Protein AF-A0A7J4PDL5-F1 (afdb_monomer_lite)

pLDDT: mean 82.83, std 13.71, range [55.72, 98.06]

Secondary structure (DSSP, 8-state):
-HHHHHHHHHHHHHHHHS------HHHHHHHHHHHHHTT-HHHHHHHHHHHHHH-GGGG--

Structure (mmCIF, N/CA/C/O backbone):
data_AF-A0A7J4PDL5-F1
#
_entry.id   AF-A0A7J4PDL5-F1
#
loop_
_atom_site.group_PDB
_atom_site.id
_atom_site.type_symbol
_atom_site.label_atom_id
_atom_site.label_alt_id
_atom_site.label_comp_id
_atom_site.label_asym_id
_atom_site.label_entity_id
_atom_site.label_seq_id
_atom_site.pdbx_PDB_ins_code
_atom_site.Cartn_x
_atom_site.Cartn_y
_atom_site.Cartn_z
_atom_site.occupancy
_atom_site.B_iso_or_equiv
_atom_site.auth_seq_id
_atom_site.auth_comp_id
_atom_site.auth_asym_id
_atom_site.auth_atom_id
_atom_site.pdbx_PDB_model_num
ATOM 1 N N . MET A 1 1 ? 25.289 8.622 -41.951 1.00 61.69 1 MET A N 1
ATOM 2 C CA . MET A 1 1 ? 25.093 9.306 -40.650 1.00 61.69 1 MET A CA 1
ATOM 3 C C . MET A 1 1 ? 23.626 9.334 -40.204 1.00 61.69 1 MET A C 1
ATOM 5 O O . MET A 1 1 ? 23.348 8.800 -39.146 1.00 61.69 1 MET A O 1
ATOM 9 N N . LYS A 1 2 ? 22.663 9.815 -41.013 1.00 59.72 2 LYS A N 1
ATOM 10 C CA . LYS A 1 2 ? 21.229 9.904 -40.627 1.00 59.72 2 LYS A CA 1
ATOM 11 C C . LYS A 1 2 ? 20.528 8.568 -40.276 1.00 59.72 2 LYS A C 1
ATOM 13 O O . LYS A 1 2 ? 19.640 8.553 -39.435 1.00 59.72 2 LYS A O 1
ATOM 18 N N . ARG A 1 3 ? 20.939 7.441 -40.882 1.00 67.69 3 ARG A N 1
ATOM 19 C CA . ARG A 1 3 ? 20.360 6.099 -40.623 1.00 67.69 3 ARG A CA 1
ATOM 20 C C . ARG A 1 3 ? 20.743 5.511 -39.255 1.00 67.69 3 ARG A C 1
ATOM 22 O O . ARG A 1 3 ? 19.962 4.771 -38.677 1.00 67.69 3 ARG A O 1
ATOM 29 N N . VAL A 1 4 ? 21.917 5.869 -38.730 1.00 71.56 4 VAL A N 1
ATOM 30 C CA . VAL 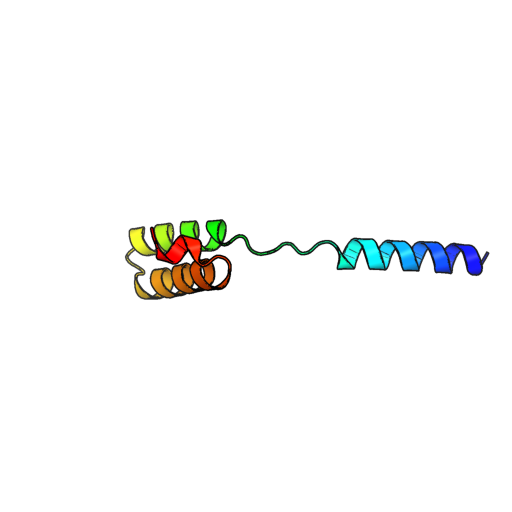A 1 4 ? 22.406 5.399 -37.418 1.00 71.56 4 VAL A CA 1
ATOM 31 C C . VAL A 1 4 ? 21.690 6.142 -36.290 1.00 71.56 4 VAL A C 1
ATOM 33 O O . VAL A 1 4 ? 21.258 5.528 -35.320 1.00 71.56 4 VAL A O 1
ATOM 36 N N . THR A 1 5 ? 21.473 7.448 -36.464 1.00 67.88 5 THR A N 1
ATOM 37 C CA . THR A 1 5 ? 20.701 8.277 -35.529 1.00 67.88 5 THR A CA 1
ATOM 38 C C . THR A 1 5 ? 19.243 7.822 -35.427 1.00 67.88 5 THR A C 1
ATOM 40 O O . THR A 1 5 ? 18.713 7.770 -34.325 1.00 67.88 5 THR A O 1
ATOM 43 N N . LEU A 1 6 ? 18.618 7.426 -36.544 1.00 71.31 6 LEU A N 1
ATOM 44 C CA . LEU A 1 6 ? 17.244 6.904 -36.556 1.00 71.31 6 LEU A CA 1
ATOM 45 C C . LEU A 1 6 ? 17.108 5.587 -35.773 1.00 71.31 6 LEU A C 1
ATOM 47 O O . LEU A 1 6 ? 16.100 5.370 -35.114 1.00 71.31 6 LEU A O 1
ATOM 51 N N . CYS A 1 7 ? 18.128 4.724 -35.816 1.00 74.12 7 CYS A N 1
ATOM 52 C CA . CYS A 1 7 ? 18.136 3.464 -35.071 1.00 74.12 7 CYS A CA 1
ATOM 53 C C . CYS A 1 7 ? 18.288 3.700 -33.557 1.00 74.12 7 CYS A C 1
ATOM 55 O O . CYS A 1 7 ? 17.587 3.087 -32.758 1.00 74.12 7 CYS A O 1
ATOM 57 N N . LEU A 1 8 ? 19.167 4.633 -33.171 1.00 72.19 8 LEU A N 1
ATOM 58 C CA . LEU A 1 8 ? 19.422 5.005 -31.774 1.00 72.19 8 LEU A CA 1
ATOM 59 C C . LEU A 1 8 ? 18.206 5.627 -31.082 1.00 72.19 8 LEU A C 1
ATOM 61 O O . LEU A 1 8 ? 17.973 5.381 -29.902 1.00 72.19 8 LEU A O 1
ATO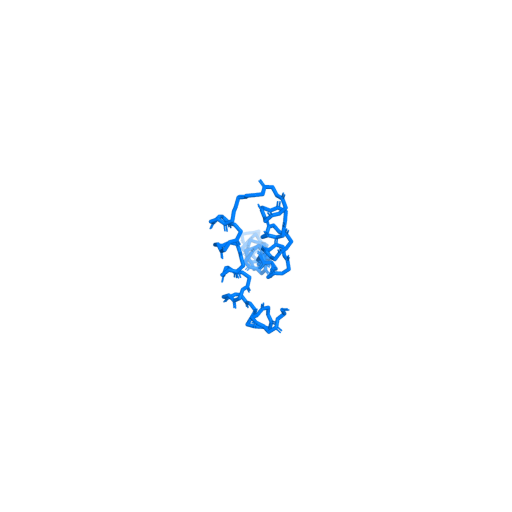M 65 N N . THR A 1 9 ? 17.423 6.433 -31.796 1.00 78.75 9 THR A N 1
ATOM 66 C CA . THR A 1 9 ? 16.208 7.017 -31.218 1.00 78.75 9 THR A CA 1
ATOM 67 C C . THR A 1 9 ? 15.084 5.991 -31.112 1.00 78.75 9 THR A C 1
ATOM 69 O O . THR A 1 9 ? 14.334 6.018 -30.140 1.00 78.75 9 THR A O 1
ATOM 72 N N . PHE A 1 10 ? 14.990 5.046 -32.053 1.00 77.88 10 PHE A N 1
ATOM 73 C CA . PHE A 1 10 ? 13.977 3.989 -32.021 1.00 77.88 10 PHE A CA 1
ATOM 74 C C . PHE A 1 10 ? 14.168 3.033 -30.836 1.00 77.88 10 PHE A C 1
ATOM 76 O O . PHE A 1 10 ? 13.200 2.671 -30.172 1.00 77.88 10 PHE A O 1
ATOM 83 N N . THR A 1 11 ? 15.413 2.669 -30.515 1.00 80.06 11 THR A N 1
ATOM 84 C CA . THR A 1 11 ? 15.708 1.816 -29.353 1.00 80.06 11 THR A CA 1
ATOM 85 C C . THR A 1 11 ? 15.492 2.542 -28.025 1.00 80.06 11 THR A C 1
ATOM 87 O O . THR A 1 11 ? 14.976 1.945 -27.082 1.00 80.06 11 THR A O 1
ATOM 90 N N . LEU A 1 12 ? 15.810 3.838 -27.955 1.00 74.50 12 LEU A N 1
ATOM 91 C CA . LEU A 1 12 ? 15.577 4.660 -26.765 1.00 74.50 12 LEU A CA 1
ATOM 92 C C . LEU A 1 12 ? 14.080 4.794 -26.435 1.00 74.50 12 LEU A C 1
ATOM 94 O O . LEU A 1 12 ? 13.701 4.748 -25.268 1.00 74.50 12 LEU A O 1
ATOM 98 N N . ILE A 1 13 ? 13.220 4.903 -27.452 1.00 71.00 13 ILE A N 1
ATOM 99 C CA . ILE A 1 13 ? 11.761 4.982 -27.274 1.00 71.00 13 ILE A CA 1
ATOM 100 C C . ILE A 1 13 ? 11.191 3.660 -26.737 1.00 71.00 13 ILE A C 1
ATOM 102 O O . ILE A 1 13 ? 10.353 3.683 -25.838 1.00 71.00 13 ILE A O 1
ATOM 106 N N . ILE A 1 14 ? 11.673 2.512 -27.227 1.00 70.50 14 ILE A N 1
ATOM 107 C CA . ILE A 1 14 ? 11.244 1.186 -26.743 1.00 70.50 14 ILE A CA 1
ATOM 108 C C . ILE A 1 14 ? 11.652 0.980 -25.274 1.00 70.50 14 ILE A C 1
ATOM 110 O O . ILE A 1 14 ? 10.873 0.444 -24.487 1.00 70.50 14 ILE A O 1
ATOM 114 N N . LEU A 1 15 ? 12.838 1.457 -24.882 1.00 70.00 15 LEU A N 1
ATOM 115 C CA . LEU A 1 15 ? 13.325 1.366 -23.503 1.00 70.00 15 LEU A CA 1
ATOM 116 C C . LEU A 1 15 ? 12.481 2.207 -22.528 1.00 70.00 15 LEU A C 1
ATOM 118 O O . LEU A 1 15 ? 12.181 1.755 -21.426 1.00 70.00 15 LEU A O 1
ATOM 122 N N . LEU A 1 16 ? 12.072 3.412 -22.938 1.00 69.19 16 LEU A N 1
ATOM 123 C CA . LEU A 1 16 ? 11.245 4.302 -22.115 1.00 69.19 16 LEU A CA 1
ATOM 124 C C . LEU A 1 16 ? 9.781 3.844 -22.040 1.00 69.19 16 LEU A C 1
ATOM 126 O O . LEU A 1 16 ? 9.152 4.004 -20.999 1.00 69.19 16 LEU A O 1
ATOM 130 N N . ALA A 1 17 ? 9.249 3.241 -23.107 1.00 62.84 17 ALA A N 1
ATOM 131 C CA . ALA A 1 17 ? 7.889 2.699 -23.125 1.00 62.84 17 ALA A CA 1
ATOM 132 C C . ALA A 1 17 ? 7.745 1.386 -22.328 1.00 62.84 17 ALA A C 1
ATOM 134 O O . ALA A 1 17 ? 6.650 1.062 -21.876 1.00 62.84 17 ALA A O 1
ATOM 135 N N . GLY A 1 18 ? 8.837 0.634 -22.141 1.00 61.06 18 GLY A N 1
ATOM 136 C CA . GLY A 1 18 ? 8.847 -0.615 -21.372 1.00 61.06 18 GLY A CA 1
ATOM 137 C C . GLY A 1 18 ? 8.939 -0.439 -19.851 1.00 61.06 18 GLY A C 1
ATOM 138 O O . GLY A 1 18 ? 8.667 -1.384 -19.114 1.00 61.06 18 GLY A O 1
ATOM 139 N N . PHE A 1 19 ? 9.296 0.751 -19.355 1.00 63.31 19 PHE A N 1
ATOM 140 C 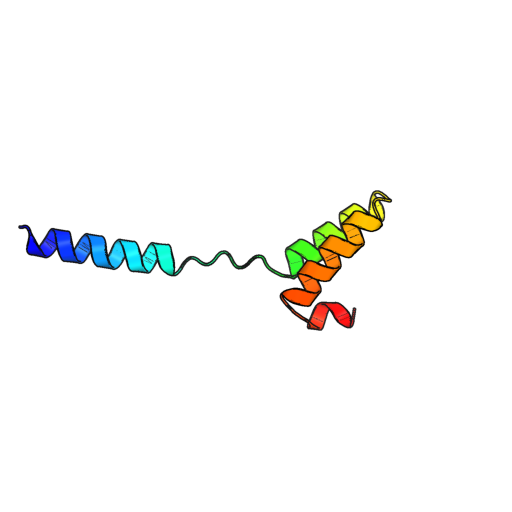CA . PHE A 1 19 ? 9.400 1.027 -17.920 1.00 63.31 19 PHE A CA 1
ATOM 141 C C . PHE A 1 19 ? 8.032 1.396 -17.339 1.00 63.31 19 PHE A C 1
ATOM 143 O O . PHE A 1 19 ? 7.763 2.535 -16.961 1.00 63.31 19 PHE A O 1
ATOM 150 N N . SER A 1 20 ? 7.138 0.415 -17.282 1.00 55.72 20 SER A N 1
ATOM 151 C CA . SER A 1 20 ? 5.927 0.551 -16.482 1.00 55.72 20 SER A CA 1
ATOM 152 C C . SER A 1 20 ? 6.320 0.369 -15.019 1.00 55.72 20 SER A C 1
ATOM 154 O O . SER A 1 20 ? 6.527 -0.750 -14.557 1.00 55.72 20 SER A O 1
ATOM 156 N N . VAL A 1 21 ? 6.455 1.471 -14.273 1.00 62.50 21 VAL A N 1
ATOM 157 C CA . VAL A 1 21 ? 6.373 1.416 -12.806 1.00 62.50 21 VAL A CA 1
ATOM 158 C C . VAL A 1 21 ? 4.921 1.098 -12.492 1.00 62.50 21 VAL A C 1
ATOM 160 O O . VAL A 1 21 ? 4.118 1.994 -12.240 1.00 62.50 21 VAL A O 1
ATOM 163 N N . GLU A 1 22 ? 4.549 -0.174 -12.609 1.00 61.75 22 GLU A N 1
ATOM 164 C CA . GLU A 1 22 ? 3.236 -0.612 -12.171 1.00 61.75 22 GLU A CA 1
ATOM 165 C C . GLU A 1 22 ? 3.134 -0.281 -10.684 1.00 61.75 22 GLU A C 1
ATOM 167 O O . GLU A 1 22 ? 3.990 -0.703 -9.892 1.00 61.75 22 GLU A O 1
ATOM 172 N N . PRO A 1 23 ? 2.147 0.534 -10.281 1.00 66.06 23 PRO A N 1
ATOM 173 C CA . PRO A 1 23 ? 1.960 0.805 -8.877 1.00 66.06 23 PRO A CA 1
ATOM 174 C C . PRO A 1 23 ? 1.598 -0.527 -8.222 1.00 66.06 23 PRO A C 1
ATOM 176 O O . PRO A 1 23 ? 0.538 -1.089 -8.475 1.00 66.06 23 PRO A O 1
ATOM 179 N N . LYS A 1 24 ? 2.513 -1.076 -7.422 1.00 82.94 24 LYS A N 1
ATOM 180 C CA . LYS A 1 24 ? 2.300 -2.374 -6.783 1.00 82.94 24 LYS A CA 1
ATOM 181 C C . LYS A 1 24 ? 1.099 -2.270 -5.849 1.00 82.94 24 LYS A C 1
ATOM 183 O O . LYS A 1 24 ? 1.042 -1.351 -5.032 1.00 82.94 24 LYS A O 1
ATOM 188 N N . ALA A 1 25 ? 0.176 -3.226 -5.936 1.00 88.94 25 ALA A N 1
ATOM 189 C CA . ALA A 1 25 ? -0.956 -3.333 -5.013 1.00 88.94 25 ALA A CA 1
ATOM 190 C C . ALA A 1 25 ? -0.502 -3.266 -3.540 1.00 88.94 25 ALA A C 1
ATOM 192 O O . ALA A 1 25 ? -1.125 -2.585 -2.730 1.00 88.94 25 ALA A O 1
ATOM 193 N N . GLU A 1 26 ? 0.661 -3.850 -3.234 1.00 90.62 26 GLU A N 1
ATOM 194 C CA . GLU A 1 26 ? 1.339 -3.764 -1.938 1.00 90.62 26 GLU A CA 1
ATOM 195 C C . GLU A 1 26 ? 1.536 -2.324 -1.437 1.00 90.62 26 GLU A C 1
ATOM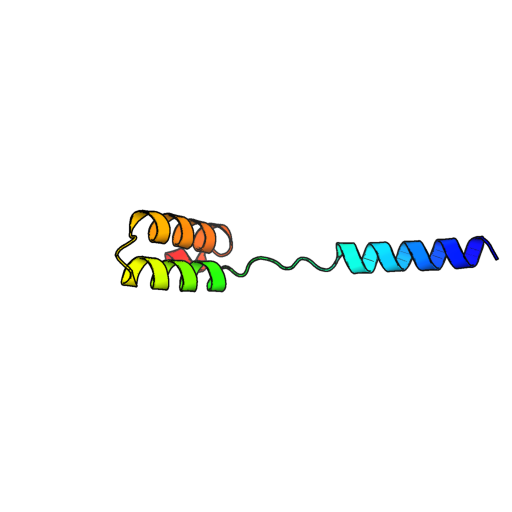 197 O O . GLU A 1 26 ? 1.263 -2.036 -0.277 1.00 90.62 26 GLU A O 1
ATOM 202 N N . ALA A 1 27 ? 1.938 -1.389 -2.304 1.00 92.25 27 ALA A N 1
ATOM 203 C CA . ALA A 1 27 ? 2.169 0.001 -1.911 1.00 92.25 27 ALA A CA 1
ATOM 204 C C . ALA A 1 27 ? 0.864 0.705 -1.507 1.00 92.25 27 ALA A C 1
ATOM 206 O O . ALA A 1 27 ? 0.837 1.488 -0.556 1.00 92.25 27 ALA A O 1
ATOM 207 N N . TYR A 1 28 ? -0.234 0.415 -2.210 1.00 94.19 28 TYR A N 1
ATOM 208 C CA . TYR A 1 28 ? -1.553 0.923 -1.839 1.00 94.19 28 TYR A CA 1
ATOM 209 C C . TYR A 1 28 ? -2.088 0.267 -0.565 1.00 94.19 28 TYR A C 1
ATOM 211 O O . TYR A 1 28 ? -2.720 0.954 0.234 1.00 94.19 28 TYR A O 1
ATOM 219 N N . ASN A 1 29 ? -1.792 -1.016 -0.346 1.00 93.94 29 ASN A N 1
ATOM 220 C CA . ASN A 1 29 ? -2.145 -1.720 0.882 1.00 93.94 29 ASN A CA 1
ATOM 221 C C . ASN A 1 29 ? -1.426 -1.124 2.102 1.00 93.94 29 ASN A C 1
ATOM 223 O O . ASN A 1 29 ? -2.081 -0.745 3.069 1.00 93.94 29 ASN A O 1
ATOM 227 N N . SER A 1 30 ? -0.103 -0.947 2.032 1.00 94.81 30 SER A N 1
ATOM 228 C CA . SER A 1 30 ? 0.676 -0.338 3.120 1.00 94.81 30 SER A CA 1
ATOM 229 C C . SER A 1 30 ? 0.209 1.085 3.421 1.00 94.81 30 SER A C 1
ATOM 231 O O . SER A 1 30 ? 0.000 1.439 4.577 1.00 94.81 30 SER A O 1
ATOM 233 N N . LYS A 1 31 ? -0.071 1.882 2.383 1.00 95.25 31 LYS A N 1
ATOM 234 C CA . LYS A 1 31 ? -0.651 3.220 2.552 1.00 95.25 31 LYS A CA 1
ATOM 235 C C . LYS A 1 31 ? -2.033 3.180 3.213 1.00 95.25 31 LYS A C 1
ATOM 237 O O . LYS A 1 31 ? -2.353 4.054 4.015 1.00 95.25 31 LYS A O 1
ATOM 242 N N . GLY A 1 32 ? -2.868 2.205 2.856 1.00 96.56 32 GLY A N 1
ATOM 243 C CA . GLY A 1 32 ? -4.170 2.000 3.487 1.00 96.56 32 GLY A CA 1
ATOM 244 C C . GLY A 1 32 ? -4.034 1.716 4.979 1.00 96.56 32 GLY A C 1
ATOM 245 O O . GLY A 1 32 ? -4.755 2.315 5.774 1.00 96.56 32 GLY A O 1
ATOM 246 N N . LEU A 1 33 ? -3.060 0.884 5.356 1.00 96.50 33 LEU A N 1
ATOM 247 C CA . LEU A 1 33 ? -2.763 0.567 6.749 1.00 96.50 33 LEU A CA 1
ATOM 248 C C . LEU A 1 33 ? -2.283 1.801 7.528 1.00 96.50 33 LEU A C 1
ATOM 250 O O . LEU A 1 33 ? -2.856 2.113 8.565 1.00 96.50 33 LEU A O 1
ATOM 254 N N . GLU A 1 34 ? -1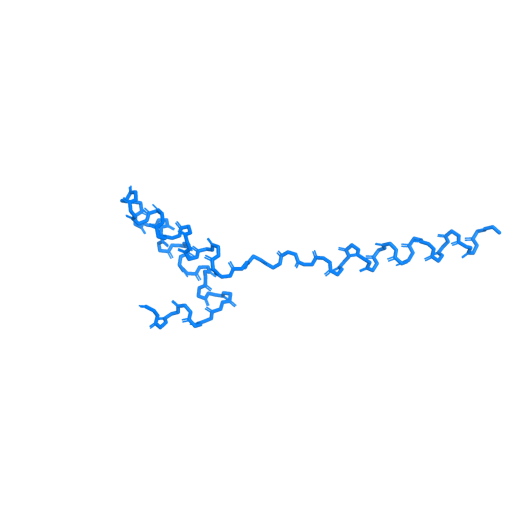.328 2.566 6.992 1.00 97.69 34 GLU A N 1
ATOM 255 C CA . GLU A 1 34 ? -0.858 3.812 7.622 1.00 97.69 34 GLU A CA 1
ATOM 256 C C . GLU A 1 34 ? -2.002 4.818 7.839 1.00 97.69 34 GLU A C 1
ATOM 258 O O . GLU A 1 34 ? -2.114 5.456 8.886 1.00 97.69 34 GLU A O 1
ATOM 263 N N . LEU A 1 35 ? -2.890 4.963 6.849 1.00 98.06 35 LEU A N 1
ATOM 264 C CA . LEU A 1 35 ? -4.055 5.843 6.950 1.00 98.06 35 LEU A CA 1
ATOM 265 C C . LEU A 1 35 ? -5.072 5.331 7.973 1.00 98.06 35 LEU A C 1
ATOM 267 O O . LEU A 1 35 ? -5.696 6.140 8.661 1.00 98.06 35 LEU A O 1
ATOM 271 N N . TYR A 1 36 ? -5.245 4.014 8.072 1.00 97.19 36 TYR A N 1
ATOM 272 C CA . TYR A 1 36 ? -6.105 3.383 9.067 1.00 97.19 36 TYR A CA 1
ATOM 273 C C . TYR A 1 36 ? -5.577 3.634 10.484 1.00 97.19 36 TYR A C 1
ATOM 275 O O . TYR A 1 36 ? -6.332 4.096 11.338 1.00 97.19 36 TYR A O 1
ATOM 283 N N . GLU A 1 37 ? -4.278 3.426 10.709 1.00 97.50 37 GLU A N 1
ATOM 284 C CA . GLU A 1 37 ? -3.605 3.711 11.982 1.00 97.50 37 GLU A CA 1
ATOM 285 C C . GLU A 1 37 ? -3.679 5.199 12.353 1.00 97.50 37 GLU A C 1
ATOM 287 O O . GLU A 1 37 ? -3.865 5.548 13.518 1.00 97.50 37 GLU A O 1
ATOM 292 N N . ALA A 1 38 ? -3.630 6.089 11.359 1.00 97.81 38 ALA A N 1
ATOM 293 C CA . ALA A 1 38 ? -3.830 7.525 11.541 1.00 97.81 38 ALA A CA 1
ATOM 294 C C . ALA A 1 38 ? -5.304 7.936 11.776 1.00 97.81 38 ALA A C 1
ATOM 296 O O . ALA A 1 38 ? -5.602 9.129 11.853 1.00 97.81 38 ALA A O 1
ATOM 297 N N . GLY A 1 39 ? -6.248 6.988 11.833 1.00 97.62 39 GLY A N 1
ATOM 298 C CA . GLY A 1 39 ? -7.684 7.247 11.999 1.00 97.62 39 GLY A CA 1
ATOM 299 C C . GLY A 1 39 ? -8.375 7.827 10.757 1.00 97.62 39 GLY A C 1
ATOM 300 O O . GLY A 1 39 ? -9.545 8.214 10.804 1.00 97.62 39 GLY A O 1
ATOM 301 N N . ARG A 1 40 ? -7.684 7.887 9.614 1.00 98.00 40 ARG A N 1
ATOM 302 C CA . ARG A 1 40 ? -8.184 8.413 8.332 1.00 98.00 40 ARG A CA 1
ATOM 303 C C . ARG A 1 40 ? -8.872 7.313 7.530 1.00 98.00 40 ARG A C 1
ATOM 305 O O . ARG A 1 40 ? -8.530 7.033 6.380 1.00 98.00 40 ARG A O 1
ATOM 312 N N . TYR A 1 41 ? -9.895 6.708 8.126 1.00 96.44 41 TYR A N 1
ATOM 313 C CA . TYR A 1 41 ? -10.553 5.508 7.597 1.00 96.44 41 TYR A CA 1
ATOM 314 C C . TYR A 1 41 ? -11.085 5.665 6.170 1.00 96.44 41 TYR A C 1
ATOM 316 O O . TYR A 1 41 ? -10.974 4.750 5.358 1.00 96.44 41 TYR A O 1
ATOM 324 N N . ARG A 1 42 ? -11.629 6.839 5.824 1.00 96.88 42 ARG A N 1
ATOM 325 C CA . ARG A 1 42 ? -12.168 7.082 4.478 1.00 96.88 42 ARG A CA 1
ATOM 326 C C . ARG A 1 42 ? -11.092 6.986 3.399 1.00 96.88 42 ARG A C 1
ATOM 328 O O . ARG A 1 42 ? -11.346 6.460 2.325 1.00 96.88 42 ARG A O 1
ATOM 335 N N . GLU A 1 43 ? -9.898 7.484 3.689 1.00 96.62 43 GLU A N 1
ATOM 336 C CA . GLU A 1 43 ? -8.778 7.457 2.750 1.00 96.62 43 GLU A CA 1
ATOM 337 C C . GLU A 1 43 ? -8.100 6.090 2.729 1.00 96.62 43 GLU A C 1
ATOM 339 O O . GLU A 1 43 ? -7.672 5.646 1.665 1.00 96.62 43 GLU A O 1
ATOM 344 N N . ALA A 1 44 ? -8.076 5.398 3.872 1.00 97.12 44 ALA A N 1
ATOM 345 C CA . ALA A 1 44 ? -7.644 4.009 3.953 1.00 97.12 44 ALA A CA 1
ATOM 346 C C . ALA A 1 44 ? -8.483 3.109 3.033 1.00 97.12 44 ALA A C 1
ATOM 348 O O . ALA A 1 44 ? -7.928 2.372 2.224 1.00 97.12 44 ALA A O 1
ATOM 349 N N . ILE A 1 45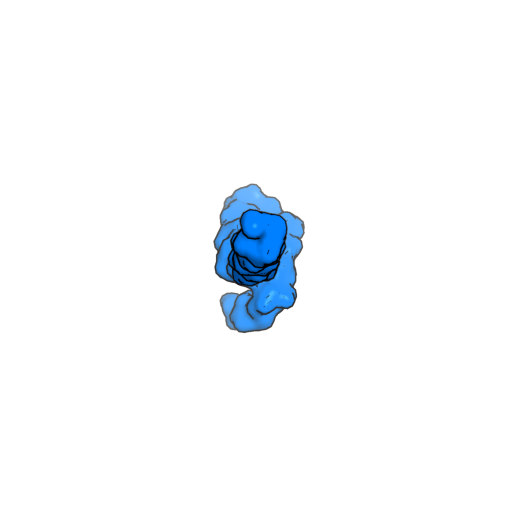 ? -9.816 3.239 3.070 1.00 96.44 45 ILE A N 1
ATOM 350 C CA . ILE A 1 45 ? -10.735 2.485 2.199 1.00 96.44 45 ILE A CA 1
ATOM 351 C C . ILE A 1 45 ? -10.425 2.725 0.718 1.00 96.44 45 ILE A C 1
ATOM 353 O O . ILE A 1 45 ? -10.386 1.783 -0.072 1.00 96.44 45 ILE A O 1
ATOM 357 N N . GLU A 1 46 ? -10.185 3.975 0.324 1.00 96.44 46 GLU A N 1
ATOM 358 C CA . GLU A 1 46 ? -9.860 4.301 -1.066 1.00 96.44 46 GLU A CA 1
ATOM 359 C C . GLU A 1 46 ? -8.480 3.765 -1.483 1.00 96.44 46 GLU A C 1
ATOM 361 O O . GLU A 1 46 ? -8.292 3.380 -2.638 1.00 96.44 46 GLU A O 1
ATOM 366 N N . ALA A 1 47 ? -7.520 3.683 -0.557 1.00 95.25 47 ALA A N 1
ATOM 367 C CA . ALA A 1 47 ? -6.232 3.041 -0.801 1.00 95.25 47 ALA A CA 1
ATOM 368 C C . ALA A 1 47 ? -6.374 1.515 -0.952 1.00 95.25 47 ALA A C 1
ATOM 370 O O . ALA A 1 47 ? -5.895 0.962 -1.941 1.00 95.25 47 ALA A O 1
ATOM 371 N N . PHE A 1 48 ? -7.113 0.847 -0.063 1.00 94.81 48 PHE A N 1
ATOM 372 C CA . PHE A 1 48 ? -7.372 -0.593 -0.164 1.00 94.81 48 PHE A CA 1
ATOM 373 C C . PHE A 1 48 ? -8.139 -0.958 -1.438 1.00 94.81 48 PHE A C 1
ATOM 375 O O . PHE A 1 48 ? -7.767 -1.902 -2.128 1.00 94.81 48 PHE A O 1
ATOM 382 N N . LYS A 1 49 ? -9.135 -0.162 -1.842 1.00 95.31 49 LYS A N 1
ATOM 383 C CA . LYS A 1 49 ? -9.830 -0.346 -3.129 1.00 95.31 49 LYS A CA 1
ATOM 384 C C . LYS A 1 49 ? -8.885 -0.301 -4.325 1.00 95.31 49 LYS A C 1
ATOM 386 O O . LYS A 1 49 ? -9.052 -1.082 -5.257 1.00 95.31 49 LYS A O 1
ATOM 391 N N . LYS A 1 50 ? -7.899 0.602 -4.316 1.00 93.12 50 LYS A N 1
ATOM 392 C CA . LYS A 1 50 ? -6.877 0.654 -5.371 1.00 93.12 50 LYS A CA 1
ATOM 393 C C . LYS A 1 50 ? -5.994 -0.588 -5.350 1.00 93.12 50 LYS A C 1
ATOM 395 O O . LYS A 1 50 ? -5.729 -1.124 -6.418 1.00 93.12 50 LYS A O 1
ATOM 400 N N . ALA A 1 51 ? -5.590 -1.063 -4.170 1.00 93.38 51 ALA A N 1
ATOM 401 C CA . ALA A 1 51 ? -4.831 -2.307 -4.038 1.00 93.38 51 ALA A CA 1
ATOM 402 C C . ALA A 1 51 ? -5.604 -3.502 -4.622 1.00 93.38 51 ALA A C 1
ATOM 404 O O . ALA A 1 51 ? -5.073 -4.198 -5.480 1.00 93.38 51 ALA A O 1
ATOM 405 N N . ILE A 1 52 ? -6.877 -3.660 -4.245 1.00 93.44 52 ILE A N 1
ATOM 406 C CA . ILE A 1 52 ? -7.777 -4.715 -4.740 1.00 93.44 52 ILE A CA 1
ATOM 407 C C . ILE A 1 52 ? -8.007 -4.605 -6.253 1.00 93.44 52 ILE A C 1
ATOM 409 O O . ILE A 1 52 ? -8.055 -5.612 -6.952 1.00 93.44 52 ILE A O 1
ATOM 413 N N . GLY A 1 53 ? -8.140 -3.383 -6.777 1.00 91.38 53 GLY A N 1
ATOM 414 C CA . GLY A 1 53 ? -8.317 -3.149 -8.212 1.00 91.38 53 GLY A CA 1
ATOM 415 C C . GLY A 1 53 ? -7.084 -3.491 -9.055 1.00 91.38 53 GLY A C 1
ATOM 416 O O . GLY A 1 53 ? -7.227 -3.742 -10.248 1.00 91.38 53 GLY A O 1
ATOM 417 N N . ILE A 1 54 ? -5.892 -3.497 -8.451 1.00 89.62 54 ILE A N 1
ATOM 418 C CA . ILE A 1 54 ? -4.629 -3.868 -9.107 1.00 89.62 54 ILE A CA 1
ATOM 419 C C . ILE A 1 54 ? -4.371 -5.365 -8.950 1.00 89.62 54 ILE A C 1
ATOM 421 O O . ILE A 1 54 ? -4.000 -6.031 -9.911 1.00 89.62 54 ILE A O 1
ATOM 425 N N . ASP A 1 55 ? -4.570 -5.891 -7.744 1.00 86.88 55 ASP A N 1
ATOM 426 C CA . ASP A 1 55 ? -4.416 -7.304 -7.445 1.00 86.88 55 ASP A CA 1
ATOM 427 C C . ASP A 1 55 ? -5.553 -7.768 -6.517 1.00 86.88 55 ASP A C 1
ATOM 429 O O . ASP A 1 55 ? -5.541 -7.477 -5.314 1.00 86.88 55 ASP A O 1
ATOM 433 N N . PRO A 1 56 ? -6.543 -8.501 -7.058 1.00 86.56 56 PRO A N 1
ATOM 434 C CA . PRO A 1 56 ? -7.699 -8.962 -6.299 1.00 86.56 56 PRO A CA 1
ATOM 435 C C . PRO A 1 56 ? -7.366 -9.827 -5.081 1.00 86.56 56 PRO A C 1
ATOM 437 O O . PRO A 1 56 ? -8.208 -9.937 -4.195 1.00 86.56 56 PRO A O 1
ATOM 440 N N . LYS A 1 57 ? -6.154 -10.396 -4.972 1.00 88.31 57 LYS A N 1
ATOM 441 C CA . LYS A 1 57 ? -5.752 -11.191 -3.796 1.00 88.31 57 LYS A CA 1
ATOM 442 C C . LYS A 1 57 ? -5.760 -10.391 -2.492 1.00 88.31 57 LYS A C 1
ATOM 444 O O . LYS A 1 57 ? -5.852 -10.965 -1.416 1.00 88.31 57 LYS A O 1
ATOM 449 N N . TYR A 1 58 ? -5.679 -9.063 -2.580 1.00 82.06 58 TYR A N 1
ATOM 450 C CA . TYR A 1 58 ? -5.795 -8.183 -1.417 1.00 82.06 58 TYR A CA 1
ATOM 451 C C . TYR A 1 58 ? -7.240 -8.036 -0.911 1.00 82.06 58 TYR A C 1
ATOM 453 O O . TYR A 1 58 ? -7.443 -7.407 0.120 1.00 82.06 58 TYR A O 1
ATOM 461 N N . ALA A 1 59 ? -8.245 -8.586 -1.603 1.00 77.62 59 ALA A N 1
ATOM 462 C CA . ALA A 1 59 ? -9.628 -8.610 -1.120 1.00 77.62 59 ALA A CA 1
ATOM 463 C C . ALA A 1 59 ? -9.885 -9.716 -0.081 1.00 77.62 59 ALA A C 1
ATOM 465 O O . ALA A 1 59 ? -10.899 -9.667 0.608 1.00 77.62 59 ALA A O 1
ATOM 466 N N . GLU A 1 60 ? -8.999 -10.713 -0.002 1.00 64.50 60 GLU A N 1
ATOM 467 C CA . GLU A 1 60 ? -9.149 -11.899 0.854 1.00 64.50 60 GLU A CA 1
ATOM 468 C C . GLU A 1 60 ? -8.382 -11.798 2.188 1.00 64.50 60 GLU A C 1
ATOM 470 O O . GLU A 1 60 ? -8.475 -12.717 3.002 1.00 64.50 60 GLU A O 1
ATOM 475 N N . ALA A 1 61 ? -7.625 -10.715 2.403 1.00 59.25 61 ALA A N 1
ATOM 476 C CA . ALA A 1 61 ? -6.820 -10.466 3.606 1.00 59.25 61 ALA A CA 1
ATOM 477 C C . ALA A 1 61 ? -7.644 -9.848 4.747 1.00 59.25 61 ALA A C 1
ATOM 479 O O . ALA A 1 61 ? -7.405 -10.248 5.910 1.00 59.25 61 ALA A O 1
#

Radius of gyration: 19.46 Å; chains: 1; bounding box: 37×22×53 Å

Foldseek 3Di:
DVVVVVVVVVVVVVVVVPPPPPPALVVLQVVLVVCVVVVVNVSSVVSLVVSCVSPVVSVVD

Sequence (61 aa):
MKRVTLCLTFTLIILLAGFSVEPKAEAYNSKGLELYEAGRYREAIEAFKKAIGIDPKYAEA